Protein AF-A0A964YNF9-F1 (afdb_monomer)

Secondary structure (DSSP, 8-state):
------EEEEEEEETT-EEEPPTTEEEEEEEEEEE-SSS--EEE-GGGS-S-B-TT-EEEPPS--GGGGG-S--TT-EEEEEEEEEE-

Mean predicted aligned error: 5.01 Å

Sequence (88 aa):
MAFAQDTTLVKSCYGGGSLTVPNGVTWVIEKAYINSGDGYNILVSNSNFKKIYRGGEKLQTPYYMAEMELLDKKDGVFYIFYLRQSKE

pLDDT: mean 89.26, std 11.49, range [36.34, 97.12]

Nearest PDB structures (foldseek):
  8jd9-assembly1_B  TM=4.459E-01  e=4.063E-01  Arabidopsis thaliana
  6e5c-assembly1_A  TM=2.075E-01  e=1.289E-01  synthetic construct
  1bl4-assembly1_B  TM=2.692E-01  e=1.983E+00  Homo sapiens
  1kt1-assembly1_A  TM=3.104E-01  e=4.503E+00  Saimiri boliviensis

Foldseek 3Di:
DDDFPWDWDKDKDWAQDKDAAAAQKKKAFPWKWKDDPPPDTDTDDSVVFDGMDHHGDIGGHHNDDPSCVVYPDSPIMMMMTTITMTGD

Structure (mmCIF, N/CA/C/O backbone):
data_AF-A0A964YNF9-F1
#
_entry.id   AF-A0A964YNF9-F1
#
loop_
_atom_site.group_PDB
_atom_site.id
_atom_site.type_symbol
_atom_site.label_atom_id
_atom_site.label_alt_id
_atom_site.label_comp_id
_atom_site.label_asym_id
_atom_site.label_entity_id
_atom_site.label_seq_id
_atom_site.pdbx_PDB_ins_code
_atom_site.Cartn_x
_atom_site.Cartn_y
_atom_site.Cartn_z
_atom_site.occupancy
_atom_site.B_iso_or_equiv
_atom_site.auth_seq_id
_atom_site.auth_comp_id
_atom_site.auth_asym_id
_atom_site.auth_atom_id
_atom_site.pdbx_PDB_model_num
ATOM 1 N N . MET A 1 1 ? -24.356 10.824 19.241 1.00 36.34 1 MET A N 1
ATOM 2 C CA . MET A 1 1 ? -24.246 10.068 17.975 1.00 36.34 1 MET A CA 1
ATOM 3 C C . MET A 1 1 ? -22.933 10.463 17.322 1.00 36.34 1 MET A C 1
ATOM 5 O O . MET A 1 1 ? -22.818 11.590 16.862 1.00 36.34 1 MET A O 1
ATOM 9 N N . ALA A 1 2 ? -21.910 9.611 17.393 1.00 43.69 2 ALA A N 1
ATOM 10 C CA . ALA A 1 2 ? -20.658 9.863 16.688 1.00 43.69 2 ALA A CA 1
ATOM 11 C C . ALA A 1 2 ? -20.847 9.404 15.240 1.00 43.69 2 ALA A C 1
ATOM 13 O O . ALA A 1 2 ? -21.022 8.215 14.990 1.00 43.69 2 ALA A O 1
ATOM 14 N N . PHE A 1 3 ? -20.871 10.348 14.302 1.00 47.25 3 PHE A N 1
ATOM 15 C CA . PHE A 1 3 ? -20.751 10.037 12.884 1.00 47.25 3 PHE A CA 1
ATOM 1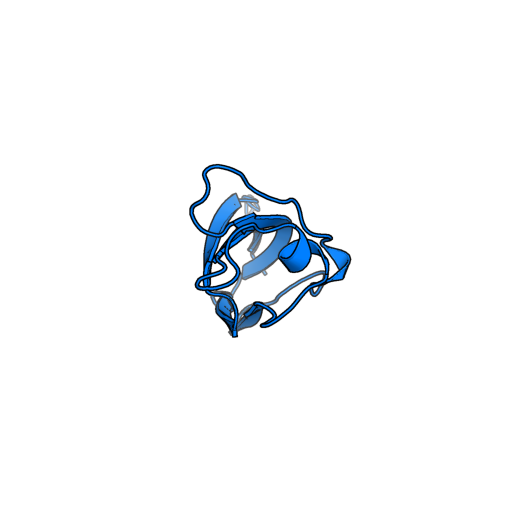6 C C . PHE A 1 3 ? -19.377 9.387 12.682 1.00 47.25 3 PHE A C 1
ATOM 18 O O . PHE A 1 3 ? -18.347 10.055 12.793 1.00 47.25 3 PHE A O 1
ATOM 25 N N . ALA A 1 4 ? -19.349 8.072 12.474 1.00 55.09 4 ALA A N 1
ATOM 26 C CA . ALA A 1 4 ? -18.154 7.371 12.034 1.00 55.09 4 ALA A CA 1
ATOM 27 C C . ALA A 1 4 ? -17.879 7.821 10.595 1.00 55.09 4 ALA A C 1
ATOM 29 O O . ALA A 1 4 ? -18.457 7.305 9.645 1.00 55.09 4 ALA A O 1
ATOM 30 N N . GLN A 1 5 ? -17.089 8.884 10.442 1.00 60.81 5 GLN A N 1
ATOM 31 C CA . GLN A 1 5 ? -16.661 9.348 9.132 1.00 60.81 5 GLN A CA 1
ATOM 32 C C . GLN A 1 5 ? -15.555 8.413 8.644 1.00 60.81 5 GLN A C 1
ATOM 34 O O . GLN A 1 5 ? -14.380 8.612 8.960 1.00 60.81 5 GLN A O 1
ATOM 39 N N . ASP A 1 6 ? -15.939 7.390 7.885 1.00 69.00 6 ASP A N 1
ATOM 40 C CA . ASP A 1 6 ? -14.985 6.622 7.097 1.00 69.00 6 ASP A CA 1
ATOM 41 C C . ASP A 1 6 ? -14.311 7.576 6.108 1.00 69.00 6 ASP A C 1
ATOM 43 O O . ASP A 1 6 ? -14.971 8.259 5.322 1.00 69.00 6 ASP A O 1
ATOM 47 N N . THR A 1 7 ? -12.988 7.681 6.194 1.00 83.62 7 THR A N 1
ATOM 48 C CA . THR A 1 7 ? -12.208 8.568 5.326 1.00 83.62 7 THR A CA 1
ATOM 49 C C . THR A 1 7 ? -11.319 7.728 4.432 1.00 83.62 7 THR A C 1
ATOM 51 O O . THR A 1 7 ? -10.519 6.933 4.927 1.00 83.62 7 THR A O 1
ATOM 54 N N . THR A 1 8 ? -11.426 7.922 3.119 1.00 88.69 8 THR A N 1
ATOM 55 C CA . THR A 1 8 ? -10.451 7.370 2.177 1.00 88.69 8 THR A CA 1
ATOM 56 C C . THR A 1 8 ? -9.208 8.254 2.169 1.00 88.69 8 THR A C 1
ATOM 58 O O . THR A 1 8 ? -9.281 9.464 1.961 1.00 88.69 8 THR A O 1
ATOM 61 N N . LEU A 1 9 ? -8.056 7.638 2.402 1.00 93.19 9 LEU A N 1
ATOM 62 C CA . LEU A 1 9 ? -6.746 8.270 2.435 1.00 93.19 9 LEU A CA 1
ATOM 63 C C . LEU A 1 9 ? -5.875 7.667 1.341 1.00 93.19 9 LEU A C 1
ATOM 65 O O . LEU A 1 9 ? -5.942 6.467 1.080 1.00 93.19 9 LEU A O 1
ATOM 69 N N . VAL A 1 10 ? -4.993 8.482 0.772 1.00 95.19 10 VAL A N 1
ATOM 70 C CA . VAL A 1 10 ? -3.910 7.991 -0.082 1.00 95.19 10 VAL A CA 1
ATOM 71 C C . VAL A 1 10 ? -2.592 8.167 0.661 1.00 95.19 10 VAL A C 1
ATOM 73 O O . VAL A 1 10 ? -2.286 9.253 1.157 1.00 95.19 10 VAL A O 1
ATOM 76 N N . LYS A 1 11 ? -1.818 7.088 0.775 1.00 95.50 11 LYS A N 1
ATOM 77 C CA . LYS A 1 11 ? -0.479 7.088 1.377 1.00 95.50 11 LYS A CA 1
ATOM 78 C C . LYS A 1 11 ? 0.505 6.419 0.430 1.00 95.50 11 LYS A C 1
ATOM 80 O O . LYS A 1 11 ? 0.150 5.445 -0.224 1.00 95.50 11 LYS A O 1
ATOM 85 N N . SER A 1 12 ? 1.739 6.905 0.391 1.00 93.88 12 SER A N 1
ATOM 86 C CA . SER A 1 12 ? 2.819 6.276 -0.366 1.00 93.88 12 SER A CA 1
ATOM 87 C C . SER A 1 12 ? 4.001 5.923 0.528 1.00 93.88 12 SER A C 1
ATOM 89 O O . SER A 1 12 ? 4.209 6.532 1.579 1.00 93.88 12 SER A O 1
ATOM 91 N N . CYS A 1 13 ? 4.749 4.894 0.136 1.00 94.38 13 CYS A N 1
ATOM 92 C CA . CYS A 1 13 ? 5.943 4.446 0.843 1.00 94.38 13 CYS A CA 1
ATOM 93 C C . CYS A 1 13 ? 6.887 3.729 -0.129 1.00 94.38 13 CYS A C 1
ATOM 95 O O . CYS A 1 13 ? 6.428 3.055 -1.048 1.00 94.38 13 CYS A O 1
ATOM 97 N N . TYR A 1 14 ? 8.195 3.857 0.072 1.00 92.44 14 TYR A N 1
ATOM 98 C CA . TYR A 1 14 ? 9.186 3.096 -0.692 1.00 92.44 14 TYR A CA 1
ATOM 99 C C . TYR A 1 14 ? 9.098 1.600 -0.366 1.00 92.44 14 TYR A C 1
ATOM 101 O O . TYR A 1 14 ? 8.669 1.231 0.729 1.00 92.44 14 TYR A O 1
ATOM 109 N N . GLY A 1 15 ? 9.521 0.735 -1.288 1.00 90.94 15 GLY A N 1
ATOM 110 C CA . GLY A 1 15 ? 9.711 -0.690 -1.009 1.00 90.94 15 GLY A CA 1
ATOM 111 C C . GLY A 1 15 ? 10.709 -0.920 0.128 1.00 90.94 15 GLY A C 1
ATOM 112 O O . GLY A 1 15 ? 11.738 -0.251 0.199 1.00 90.94 15 GLY A O 1
ATOM 113 N N . GLY A 1 16 ? 10.368 -1.820 1.054 1.00 90.25 16 GLY A N 1
ATOM 114 C CA . GLY A 1 16 ? 11.133 -2.054 2.286 1.00 90.25 16 GLY A CA 1
ATOM 115 C C . GLY A 1 16 ? 10.938 -1.000 3.385 1.00 90.25 16 GLY A C 1
ATOM 116 O O . GLY A 1 16 ? 11.539 -1.099 4.454 1.00 90.25 16 GLY A O 1
ATOM 117 N N . GLY A 1 17 ? 10.117 0.020 3.138 1.00 93.50 17 GLY A N 1
ATOM 118 C CA . GLY A 1 17 ? 9.725 1.026 4.114 1.00 93.50 17 GLY A CA 1
ATOM 119 C C . GLY A 1 17 ? 8.548 0.597 4.994 1.00 93.50 17 GLY A C 1
ATOM 120 O O . GLY A 1 17 ? 8.056 -0.532 4.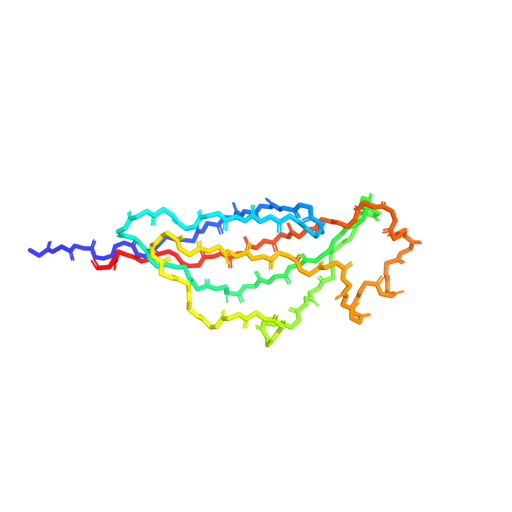965 1.00 93.50 17 GLY A O 1
ATOM 121 N N . SER A 1 18 ? 8.060 1.539 5.802 1.00 95.38 18 SER A N 1
ATOM 122 C CA . SER A 1 18 ? 6.852 1.313 6.591 1.00 95.38 18 SER A CA 1
ATOM 123 C C . SER A 1 18 ? 6.054 2.579 6.848 1.00 95.38 18 SER A C 1
ATOM 125 O O . SER A 1 18 ? 6.597 3.684 6.887 1.00 95.38 18 SER A O 1
ATOM 127 N N . LEU A 1 19 ? 4.755 2.391 7.059 1.00 96.38 19 LEU A N 1
ATOM 128 C CA . LEU A 1 19 ? 3.827 3.413 7.518 1.00 96.38 19 LEU A CA 1
ATOM 129 C C . LEU A 1 19 ? 3.259 2.989 8.871 1.00 96.38 19 LEU A C 1
ATOM 131 O O . LEU A 1 19 ? 2.834 1.846 9.035 1.00 96.38 19 LEU A O 1
ATOM 135 N N . THR A 1 20 ? 3.227 3.907 9.830 1.00 97.12 20 THR A N 1
ATOM 136 C CA . THR A 1 20 ? 2.627 3.658 11.147 1.00 97.12 20 THR A CA 1
ATOM 137 C C . THR A 1 20 ? 1.178 4.126 11.143 1.00 97.12 20 THR A C 1
ATOM 139 O O . THR A 1 20 ? 0.905 5.276 10.786 1.00 97.12 20 THR A O 1
ATOM 142 N N . VAL A 1 21 ? 0.259 3.255 11.561 1.00 96.25 21 VAL A N 1
ATOM 143 C CA . VAL A 1 21 ? -1.147 3.622 11.761 1.00 96.25 21 VAL A CA 1
ATOM 144 C C . VAL A 1 21 ? -1.245 4.555 12.974 1.00 96.25 21 VAL A C 1
ATOM 146 O O . VAL A 1 21 ? -0.737 4.203 14.043 1.00 96.25 21 VAL A O 1
ATOM 149 N N . PRO A 1 22 ? -1.872 5.740 12.857 1.00 94.94 22 PRO A N 1
ATOM 150 C CA . PRO A 1 22 ? -2.090 6.625 13.996 1.00 94.94 22 PRO A CA 1
ATOM 151 C C . PRO A 1 22 ? -2.886 5.933 15.107 1.00 94.94 22 PRO A C 1
ATOM 153 O O . PRO A 1 22 ? -3.734 5.087 14.843 1.00 94.94 22 PRO A O 1
ATOM 156 N N . ASN A 1 23 ? -2.640 6.307 16.360 1.00 95.12 23 ASN A N 1
ATOM 157 C CA . ASN A 1 23 ? -3.403 5.760 17.482 1.00 95.12 23 ASN A CA 1
ATOM 158 C C . ASN A 1 23 ? -4.884 6.177 17.404 1.00 95.12 23 ASN A C 1
ATOM 160 O O . ASN A 1 23 ? -5.182 7.330 17.084 1.00 95.12 23 ASN A O 1
ATOM 164 N N . GLY A 1 24 ? -5.796 5.260 17.745 1.00 93.88 24 GLY A N 1
ATOM 165 C CA . GLY A 1 24 ? -7.243 5.511 17.778 1.00 93.88 24 GLY A CA 1
ATOM 166 C C . GLY A 1 24 ? -7.945 5.409 16.420 1.00 93.88 24 GLY A C 1
ATOM 167 O O . GLY A 1 24 ? -9.091 5.848 16.290 1.00 93.88 24 GLY A O 1
ATOM 168 N N . VAL A 1 25 ? -7.270 4.867 15.402 1.00 95.00 25 VAL A N 1
ATOM 169 C CA . VAL A 1 25 ? -7.864 4.568 14.097 1.00 95.00 25 VAL A CA 1
ATOM 170 C C . VAL A 1 25 ? -7.392 3.212 13.581 1.00 95.00 25 VAL A C 1
ATOM 172 O O . VAL A 1 25 ? -6.289 2.758 13.873 1.00 95.00 25 VAL A O 1
ATOM 175 N N . THR A 1 26 ? -8.219 2.593 12.747 1.00 95.88 26 THR A N 1
ATOM 176 C CA . THR A 1 26 ? -7.858 1.417 11.956 1.00 95.88 26 THR A CA 1
ATOM 177 C C . THR A 1 26 ? -7.714 1.780 10.489 1.00 95.88 26 THR A C 1
ATOM 179 O O . THR A 1 26 ? -8.402 2.672 9.992 1.00 95.88 26 THR A O 1
ATOM 182 N N . TRP A 1 27 ? -6.831 1.068 9.790 1.00 96.44 27 TRP A N 1
ATOM 183 C CA . TRP A 1 27 ? -6.679 1.135 8.341 1.00 96.44 27 TRP A CA 1
ATOM 184 C C . TRP A 1 27 ? -7.035 -0.203 7.694 1.00 96.44 27 TRP A C 1
ATOM 186 O O . TRP A 1 27 ? -6.575 -1.267 8.117 1.00 96.44 27 TRP A O 1
ATOM 196 N N . VAL A 1 28 ? -7.803 -0.128 6.610 1.00 95.94 28 VAL A N 1
ATOM 197 C CA . VAL A 1 28 ? -8.063 -1.231 5.680 1.00 95.94 28 VAL A CA 1
ATOM 198 C C . VAL A 1 28 ? -7.566 -0.813 4.303 1.00 95.94 28 VAL A C 1
ATOM 200 O O . VAL A 1 28 ? -7.933 0.252 3.810 1.00 95.94 28 VAL A O 1
ATOM 203 N N . ILE A 1 29 ? -6.732 -1.640 3.674 1.00 96.25 29 ILE A N 1
ATOM 204 C CA . ILE A 1 29 ? -6.264 -1.384 2.308 1.00 96.25 29 ILE A CA 1
ATOM 205 C C . ILE A 1 29 ? -7.399 -1.726 1.342 1.00 96.25 29 ILE A C 1
ATOM 207 O O . ILE A 1 29 ? -7.794 -2.884 1.219 1.00 96.25 29 ILE A O 1
ATOM 211 N N . GLU A 1 30 ? -7.923 -0.717 0.651 1.00 95.56 30 GLU A N 1
ATOM 212 C CA . GLU A 1 30 ? -8.918 -0.903 -0.406 1.00 95.56 30 GLU A CA 1
ATOM 213 C C . GLU A 1 30 ? -8.241 -1.271 -1.721 1.00 95.56 30 GLU A C 1
ATOM 215 O O . GLU A 1 30 ? -8.677 -2.191 -2.411 1.00 95.56 30 GLU A O 1
ATOM 220 N N . LYS A 1 31 ? -7.148 -0.576 -2.053 1.00 95.88 31 LYS A N 1
ATOM 221 C CA . LYS A 1 31 ? -6.319 -0.846 -3.231 1.00 95.88 31 LYS A CA 1
ATOM 222 C C . LYS A 1 31 ? -4.863 -0.543 -2.918 1.00 95.88 31 LYS A C 1
ATOM 224 O O . LYS A 1 31 ? -4.569 0.432 -2.224 1.00 95.88 31 LYS A O 1
ATOM 229 N N . ALA A 1 32 ? -3.965 -1.333 -3.480 1.00 95.88 32 ALA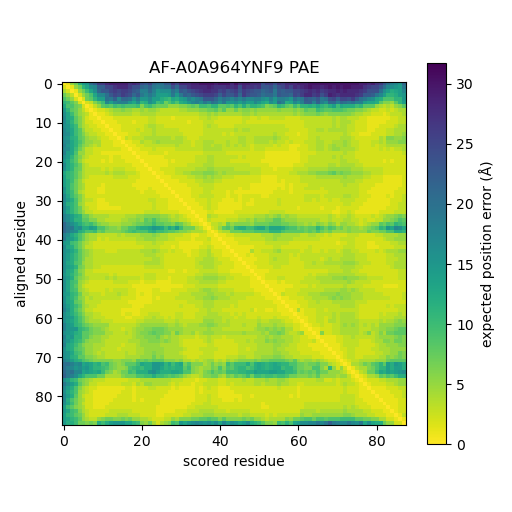 A N 1
ATOM 230 C CA . ALA A 1 32 ? -2.535 -1.090 -3.431 1.00 95.88 32 ALA A CA 1
ATOM 231 C C . ALA A 1 32 ? -1.963 -1.131 -4.846 1.00 95.88 32 ALA A C 1
ATOM 233 O O . ALA A 1 32 ? -2.337 -1.980 -5.654 1.00 95.88 32 ALA A O 1
ATOM 234 N N . TYR A 1 33 ? -1.049 -0.215 -5.133 1.00 96.00 33 TYR A N 1
ATOM 235 C CA . TYR A 1 33 ? -0.344 -0.147 -6.404 1.00 96.00 33 TYR A CA 1
ATOM 236 C C . TYR A 1 33 ? 1.158 -0.083 -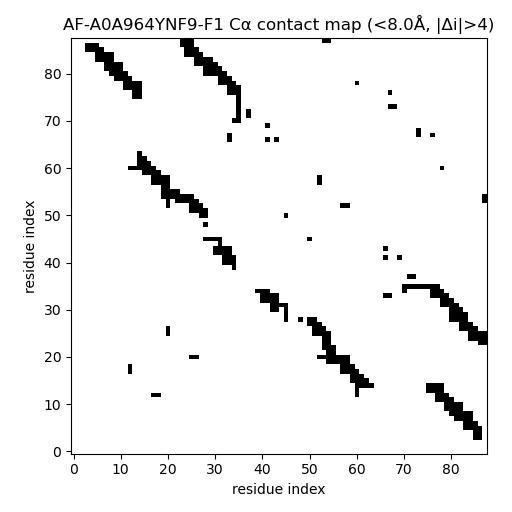6.182 1.00 96.00 33 TYR A C 1
ATOM 238 O O . TYR A 1 33 ? 1.599 0.418 -5.147 1.00 96.00 33 TYR A O 1
ATOM 246 N N . ILE A 1 34 ? 1.917 -0.524 -7.181 1.00 94.69 34 ILE A N 1
ATOM 247 C CA . ILE A 1 34 ? 3.359 -0.295 -7.279 1.00 94.69 34 ILE A CA 1
ATOM 248 C C . ILE A 1 34 ? 3.716 0.462 -8.564 1.00 94.69 34 ILE A C 1
ATOM 250 O O . ILE A 1 34 ? 3.033 0.328 -9.583 1.00 94.69 34 ILE A O 1
ATOM 254 N N . ASN A 1 35 ? 4.776 1.267 -8.501 1.00 92.19 35 ASN A N 1
ATOM 255 C CA . ASN A 1 35 ? 5.307 2.070 -9.606 1.00 92.19 35 ASN A CA 1
ATOM 256 C C . ASN A 1 35 ? 6.824 2.291 -9.431 1.00 92.19 35 ASN A C 1
ATOM 258 O O . ASN A 1 35 ? 7.320 2.283 -8.306 1.00 92.19 35 ASN A O 1
ATOM 262 N N . SER A 1 36 ? 7.538 2.509 -10.536 1.00 90.88 36 SER A N 1
ATOM 263 C CA . SER A 1 36 ? 8.995 2.744 -10.609 1.00 90.88 36 SER A CA 1
ATOM 264 C C . SER A 1 36 ? 9.380 4.049 -11.332 1.00 90.88 36 SER A C 1
ATOM 266 O O . SER A 1 36 ? 10.507 4.223 -11.786 1.00 90.88 36 SER A O 1
ATOM 268 N N . GLY A 1 37 ? 8.438 4.984 -11.469 1.00 84.38 37 GLY A N 1
ATOM 269 C CA . GLY A 1 37 ? 8.612 6.251 -12.186 1.00 84.38 37 GLY A CA 1
ATOM 270 C C . GLY A 1 37 ? 8.316 6.186 -13.688 1.00 84.38 37 GLY A C 1
ATOM 271 O O . GLY A 1 37 ? 8.372 7.213 -14.357 1.00 84.38 37 GLY A O 1
ATOM 272 N N . ASP A 1 38 ? 7.934 5.022 -14.221 1.00 80.06 38 ASP A N 1
ATOM 273 C CA . ASP A 1 38 ? 7.758 4.791 -15.666 1.00 80.06 38 ASP A CA 1
ATOM 274 C C . ASP A 1 38 ? 6.346 5.149 -16.193 1.00 80.06 38 ASP A C 1
ATOM 276 O O . ASP A 1 38 ? 5.939 4.751 -17.281 1.00 80.06 38 ASP A O 1
ATOM 280 N N . GLY A 1 39 ? 5.581 5.942 -15.433 1.00 84.56 39 GLY A N 1
ATOM 281 C CA . GLY A 1 39 ? 4.309 6.526 -15.885 1.00 84.56 39 GLY A CA 1
ATOM 282 C C . GLY A 1 39 ? 3.069 5.625 -15.797 1.00 84.56 39 GLY A C 1
ATOM 283 O O . GLY A 1 39 ? 1.986 6.063 -16.181 1.00 84.56 39 GLY A O 1
ATOM 284 N N . TYR A 1 40 ? 3.182 4.408 -15.257 1.00 90.50 40 TYR A N 1
ATOM 285 C CA . TYR A 1 40 ? 2.052 3.496 -15.034 1.00 90.50 40 TYR A CA 1
ATOM 286 C C . TYR A 1 40 ? 2.041 2.908 -13.621 1.00 90.50 40 TYR A C 1
ATOM 288 O O . TYR A 1 40 ? 3.067 2.835 -12.955 1.00 90.50 40 TYR A O 1
ATOM 296 N N . ASN A 1 41 ? 0.874 2.463 -13.160 1.00 93.19 41 ASN A N 1
ATOM 297 C CA . ASN A 1 41 ? 0.713 1.816 -11.859 1.00 93.19 41 ASN A CA 1
ATOM 298 C C . ASN A 1 41 ? 0.281 0.367 -12.058 1.00 93.19 41 ASN A C 1
ATOM 300 O O . ASN A 1 41 ? -0.676 0.105 -12.788 1.00 93.19 41 ASN A O 1
ATOM 304 N N . ILE A 1 42 ? 0.928 -0.557 -11.357 1.00 94.50 42 ILE A N 1
ATOM 305 C CA . ILE A 1 42 ? 0.527 -1.962 -11.333 1.00 94.50 42 ILE A CA 1
ATOM 306 C C . ILE A 1 42 ? -0.321 -2.191 -10.091 1.00 94.50 42 ILE A C 1
ATOM 308 O O . ILE A 1 42 ? 0.124 -1.911 -8.980 1.00 94.50 42 ILE A O 1
ATOM 312 N N . LEU A 1 43 ? -1.549 -2.675 -10.274 1.00 95.25 43 LEU A N 1
ATOM 313 C CA . LEU A 1 43 ? -2.399 -3.099 -9.163 1.00 95.25 43 LEU A CA 1
ATOM 314 C C . LEU A 1 43 ? -1.809 -4.371 -8.550 1.00 95.25 43 LEU A C 1
ATOM 316 O O . LEU A 1 43 ? -1.605 -5.350 -9.263 1.00 95.25 43 LEU A O 1
ATOM 320 N N . VAL A 1 44 ? -1.580 -4.362 -7.239 1.00 94.00 44 VAL A N 1
ATOM 321 C CA . VAL A 1 44 ? -1.090 -5.538 -6.511 1.00 94.00 44 VAL A CA 1
ATOM 322 C C . VAL A 1 44 ? -2.205 -6.168 -5.696 1.00 94.00 44 VAL A C 1
ATOM 324 O O . VAL A 1 44 ? -3.136 -5.487 -5.252 1.00 94.00 44 VAL A O 1
ATOM 327 N N . SER A 1 45 ? -2.120 -7.479 -5.485 1.00 92.19 45 SER A N 1
ATOM 328 C CA . SER A 1 45 ? -3.146 -8.170 -4.709 1.00 92.19 45 SER A CA 1
ATOM 329 C C . SER A 1 45 ? -3.150 -7.718 -3.246 1.00 92.19 45 SER A C 1
ATOM 331 O O . SER A 1 45 ? -2.138 -7.794 -2.547 1.00 92.19 45 SER A O 1
ATOM 333 N N . ASN A 1 46 ? -4.326 -7.346 -2.726 1.00 92.62 46 ASN A N 1
ATOM 334 C CA . ASN A 1 46 ? -4.485 -7.027 -1.304 1.00 92.62 46 ASN A CA 1
ATOM 335 C C . ASN A 1 46 ? -4.198 -8.239 -0.393 1.00 92.62 46 ASN A C 1
ATOM 337 O O . ASN A 1 46 ? -3.956 -8.059 0.797 1.00 92.62 46 ASN A O 1
ATOM 341 N N . SER A 1 47 ? -4.192 -9.467 -0.934 1.00 91.88 47 SER A N 1
ATOM 342 C CA . SER A 1 47 ? -3.797 -10.674 -0.191 1.00 91.88 47 SER A CA 1
ATOM 343 C C . SER A 1 47 ? -2.335 -10.661 0.256 1.00 91.88 47 SER A C 1
ATOM 345 O O . SER A 1 47 ? -1.982 -11.411 1.160 1.00 91.88 47 SER A O 1
ATOM 347 N N . ASN A 1 48 ? -1.501 -9.810 -0.350 1.00 90.94 48 ASN A N 1
ATOM 348 C CA . ASN A 1 48 ? -0.108 -9.611 0.051 1.00 90.94 48 ASN A CA 1
ATOM 349 C C . ASN A 1 48 ? 0.015 -8.826 1.372 1.00 90.94 48 ASN A C 1
ATOM 351 O O . ASN A 1 48 ? 1.109 -8.707 1.920 1.00 90.94 48 ASN A O 1
ATOM 355 N N . PHE A 1 49 ? -1.095 -8.297 1.897 1.00 93.06 49 PHE A N 1
ATOM 356 C CA . PHE A 1 49 ? -1.129 -7.456 3.086 1.00 93.06 49 PHE A CA 1
ATOM 357 C C . PHE A 1 49 ? -2.092 -7.996 4.145 1.00 93.06 49 PHE A C 1
ATOM 359 O O . PHE A 1 49 ? -2.972 -8.825 3.894 1.00 93.06 49 PHE A O 1
ATOM 366 N N . LYS A 1 50 ? -1.950 -7.484 5.370 1.00 95.12 50 LYS A N 1
ATOM 367 C CA . LYS A 1 50 ? -2.888 -7.774 6.455 1.00 95.12 50 LYS A CA 1
ATOM 368 C C . LYS A 1 50 ? -4.238 -7.123 6.141 1.00 95.12 50 LYS A C 1
ATOM 370 O O . LYS A 1 50 ? -4.300 -5.995 5.664 1.00 95.12 50 LYS A O 1
ATOM 375 N N . LYS A 1 51 ? -5.336 -7.812 6.466 1.00 93.94 51 LYS A N 1
ATOM 376 C CA . LYS A 1 51 ? -6.699 -7.316 6.197 1.00 93.94 51 LYS A CA 1
ATOM 377 C C . LYS A 1 51 ? -7.048 -6.031 6.959 1.00 93.94 51 LYS A C 1
ATOM 379 O O . LYS A 1 51 ? -7.759 -5.190 6.424 1.00 93.94 51 LYS A O 1
ATOM 384 N N . ILE A 1 52 ? -6.596 -5.908 8.209 1.00 95.62 52 ILE A N 1
ATOM 385 C CA . ILE A 1 52 ? -6.899 -4.776 9.097 1.00 95.62 52 ILE A CA 1
ATOM 386 C C . ILE A 1 52 ? -5.641 -4.438 9.894 1.00 95.62 52 ILE A C 1
ATOM 388 O O . ILE A 1 52 ? -5.059 -5.328 10.521 1.00 95.62 52 ILE A O 1
ATOM 392 N N . TYR A 1 53 ? -5.265 -3.163 9.896 1.00 96.56 53 TYR A N 1
ATOM 393 C CA . TYR A 1 53 ? -4.204 -2.612 10.732 1.00 96.56 53 TYR A CA 1
ATOM 394 C C . TYR A 1 53 ? -4.818 -1.717 11.815 1.00 96.56 53 TYR A C 1
ATOM 396 O O . TYR A 1 53 ? -5.651 -0.867 11.508 1.00 96.56 53 TYR A O 1
ATOM 404 N N . ARG A 1 54 ? -4.431 -1.921 13.073 1.00 96.44 54 ARG A N 1
ATOM 405 C CA . ARG A 1 54 ? -4.892 -1.166 14.251 1.00 96.44 54 ARG A CA 1
ATOM 406 C C . ARG A 1 54 ? -3.926 -0.044 14.619 1.00 96.44 54 ARG A C 1
ATOM 408 O O . ARG A 1 54 ? -2.786 -0.042 14.147 1.00 96.44 54 ARG A O 1
ATOM 415 N N . GLY A 1 55 ? -4.360 0.876 15.479 1.00 96.75 55 GLY A N 1
ATOM 416 C CA . GLY A 1 55 ? -3.528 1.981 15.942 1.00 96.75 55 GLY A CA 1
ATOM 417 C C . GLY A 1 55 ? -2.182 1.506 16.498 1.00 96.75 55 GLY A C 1
ATOM 418 O O . GLY A 1 55 ? -2.112 0.565 17.288 1.00 96.75 55 GLY A O 1
ATOM 419 N N . GLY A 1 56 ? -1.097 2.132 16.040 1.00 95.69 56 GLY A N 1
ATOM 420 C CA . GLY A 1 56 ? 0.277 1.785 16.409 1.00 95.69 56 GLY A CA 1
ATOM 421 C C . GLY A 1 56 ? 0.901 0.635 15.607 1.00 95.69 56 GLY A C 1
ATOM 422 O O . GLY A 1 56 ? 2.120 0.458 15.664 1.00 95.69 56 GLY A O 1
ATOM 423 N N . GLU A 1 57 ? 0.126 -0.123 14.822 1.00 96.94 57 GLU A N 1
ATOM 424 C CA . GLU A 1 57 ? 0.691 -1.144 13.935 1.00 96.94 57 GLU A CA 1
ATOM 425 C C . GLU A 1 57 ? 1.459 -0.516 12.764 1.00 96.94 57 GLU A C 1
ATOM 427 O O . GLU A 1 57 ? 1.209 0.617 12.342 1.00 96.94 57 GLU A O 1
ATOM 432 N N . LYS A 1 58 ? 2.402 -1.285 12.207 1.00 96.19 58 LYS A N 1
ATOM 433 C CA . LYS A 1 58 ? 3.151 -0.890 11.014 1.00 96.19 58 LYS A CA 1
ATOM 434 C C . LYS A 1 58 ? 2.643 -1.638 9.789 1.00 96.19 58 LYS A C 1
ATOM 436 O O . LYS A 1 58 ? 2.699 -2.866 9.734 1.00 96.19 58 LYS A O 1
ATOM 441 N N . LEU A 1 59 ? 2.233 -0.889 8.776 1.00 95.81 59 LEU A N 1
ATOM 442 C CA . LEU A 1 59 ? 2.096 -1.380 7.413 1.00 95.81 59 LEU A CA 1
ATOM 443 C C . LEU A 1 59 ? 3.496 -1.397 6.793 1.00 95.81 59 LEU A C 1
ATOM 445 O O . LEU A 1 59 ? 4.035 -0.353 6.430 1.00 95.81 59 LEU A O 1
ATOM 449 N N . GLN A 1 60 ? 4.107 -2.581 6.755 1.00 94.50 60 GLN A N 1
ATOM 450 C CA . GLN A 1 60 ? 5.413 -2.822 6.137 1.00 94.50 60 GLN A CA 1
ATOM 451 C C . GLN A 1 60 ? 5.231 -3.049 4.638 1.00 94.50 60 GLN A C 1
ATOM 453 O O . GLN A 1 60 ? 4.388 -3.857 4.243 1.00 94.50 60 GLN A O 1
ATOM 458 N N . THR A 1 61 ? 6.008 -2.356 3.809 1.00 93.00 61 THR A N 1
ATOM 459 C CA . THR A 1 61 ? 6.026 -2.618 2.369 1.00 93.00 61 THR A CA 1
ATOM 460 C C . THR A 1 61 ? 7.022 -3.739 2.068 1.00 93.00 61 THR A C 1
ATOM 462 O O . THR A 1 61 ? 8.181 -3.663 2.485 1.00 93.00 61 THR A O 1
ATOM 465 N N . PRO A 1 62 ? 6.615 -4.801 1.351 1.00 89.00 62 PRO A N 1
ATOM 466 C CA . PRO A 1 62 ? 7.544 -5.859 0.973 1.00 89.00 62 PRO A CA 1
ATOM 467 C C . PRO A 1 62 ? 8.716 -5.329 0.134 1.00 89.00 62 PRO A C 1
ATOM 469 O O . PRO A 1 62 ? 8.541 -4.445 -0.709 1.00 89.00 62 PRO A O 1
ATOM 472 N N . TYR A 1 63 ? 9.903 -5.906 0.334 1.00 84.38 63 TYR A N 1
ATOM 473 C CA . TYR A 1 63 ? 11.067 -5.657 -0.526 1.00 84.38 63 TYR A CA 1
ATOM 474 C C . TYR A 1 63 ? 10.899 -6.257 -1.926 1.00 84.38 63 TYR A C 1
ATOM 476 O O . TYR A 1 63 ? 11.460 -5.736 -2.881 1.00 84.38 63 TYR A O 1
ATOM 484 N N . TYR A 1 64 ? 10.127 -7.339 -2.037 1.00 86.00 64 TYR A N 1
ATOM 485 C CA . TYR A 1 64 ? 9.869 -8.043 -3.285 1.00 86.00 64 TYR A CA 1
ATOM 486 C C . TYR A 1 64 ? 8.431 -8.564 -3.321 1.00 86.00 64 TYR A C 1
ATOM 488 O O . TYR A 1 64 ? 7.922 -9.051 -2.309 1.00 86.00 64 TYR A O 1
ATOM 496 N N . MET A 1 65 ? 7.801 -8.490 -4.493 1.00 87.25 65 MET A N 1
ATOM 497 C CA . MET A 1 65 ? 6.539 -9.157 -4.833 1.00 87.25 65 MET A CA 1
ATOM 498 C C . MET A 1 65 ? 6.560 -9.539 -6.314 1.00 87.25 65 MET A C 1
ATOM 500 O O . MET A 1 65 ? 7.243 -8.887 -7.100 1.00 87.25 65 MET A O 1
ATOM 504 N N . ALA A 1 66 ? 5.782 -10.550 -6.706 1.00 88.19 66 ALA A N 1
ATOM 505 C CA . ALA A 1 66 ? 5.749 -11.037 -8.087 1.00 88.19 66 ALA A CA 1
ATOM 506 C C . ALA A 1 66 ? 5.374 -9.936 -9.094 1.00 88.19 66 ALA A C 1
ATOM 508 O O . ALA A 1 66 ? 5.947 -9.862 -10.175 1.00 88.19 66 ALA A O 1
ATOM 509 N N . GLU A 1 67 ? 4.464 -9.034 -8.727 1.00 88.12 67 GLU A N 1
ATOM 510 C CA . GLU A 1 67 ? 4.052 -7.915 -9.572 1.00 88.12 67 GLU A CA 1
ATOM 511 C C . GLU A 1 67 ? 5.194 -6.930 -9.876 1.00 88.12 67 GLU A C 1
ATOM 513 O O . GLU A 1 67 ? 5.123 -6.224 -10.877 1.00 88.12 67 GLU A O 1
ATOM 518 N N . MET A 1 68 ? 6.262 -6.886 -9.067 1.00 90.00 68 MET A N 1
ATOM 519 C CA . MET A 1 68 ? 7.433 -6.041 -9.349 1.00 90.00 68 MET A CA 1
ATOM 520 C C . MET A 1 68 ? 8.219 -6.513 -10.573 1.00 90.00 68 MET A C 1
ATOM 522 O O . MET A 1 68 ? 8.935 -5.721 -11.179 1.00 90.00 68 MET A O 1
ATOM 526 N N . GLU A 1 69 ? 8.078 -7.779 -10.973 1.00 90.19 69 GLU A N 1
ATOM 527 C CA . GLU A 1 69 ? 8.743 -8.299 -12.171 1.00 90.19 69 GLU A CA 1
ATOM 528 C C . GLU A 1 69 ? 8.234 -7.649 -13.454 1.00 90.19 69 GLU A C 1
ATOM 530 O O . GLU A 1 69 ? 8.976 -7.548 -14.430 1.00 90.19 69 GLU A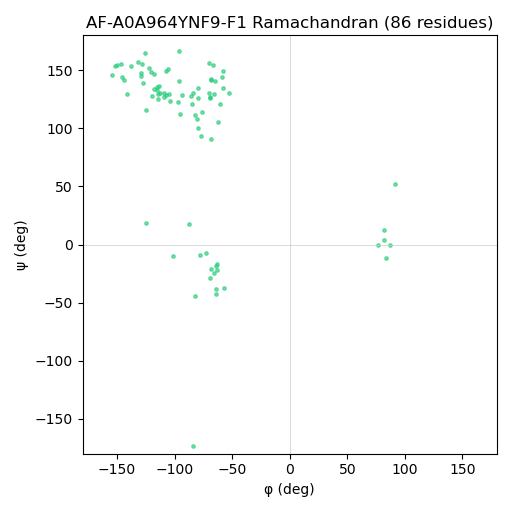 O 1
ATOM 535 N N . LEU A 1 70 ? 7.003 -7.143 -13.410 1.00 89.38 70 LEU A N 1
ATOM 536 C CA . LEU A 1 70 ? 6.361 -6.413 -14.493 1.00 89.38 70 LEU A CA 1
ATOM 537 C C . LEU A 1 70 ? 6.840 -4.956 -14.601 1.00 89.38 70 LEU A C 1
ATOM 539 O O . LEU A 1 70 ? 6.472 -4.285 -15.559 1.00 89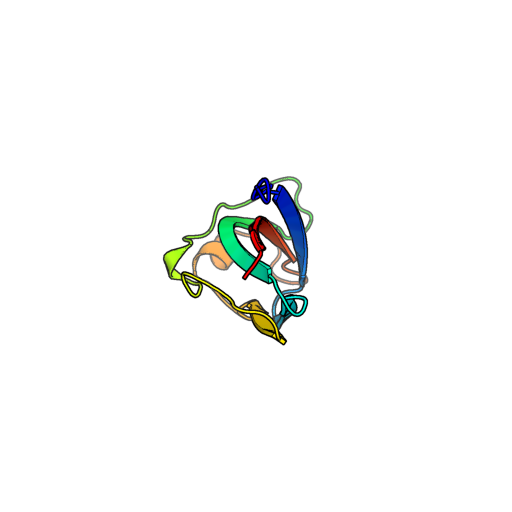.38 70 LEU A O 1
ATOM 543 N N . LEU A 1 71 ? 7.620 -4.459 -13.631 1.00 89.06 71 LEU A N 1
ATOM 544 C CA . LEU A 1 71 ? 8.224 -3.131 -13.701 1.00 89.06 71 LEU A CA 1
ATOM 545 C C . LEU A 1 71 ? 9.469 -3.155 -14.594 1.00 89.06 71 LEU A C 1
ATOM 547 O O . LEU A 1 71 ? 10.346 -4.018 -14.442 1.00 89.06 71 LEU A O 1
ATOM 551 N N . ASP A 1 72 ? 9.568 -2.151 -15.467 1.00 84.12 72 ASP A N 1
ATOM 552 C CA . ASP A 1 72 ? 10.727 -1.930 -16.339 1.00 84.12 72 ASP A CA 1
ATOM 553 C C . ASP A 1 72 ? 11.986 -1.623 -15.520 1.00 84.12 72 ASP A C 1
ATOM 555 O O . ASP A 1 72 ? 13.062 -2.166 -15.779 1.00 84.12 72 ASP A O 1
ATOM 559 N N . LYS A 1 73 ? 11.843 -0.785 -14.486 1.00 81.00 73 LYS A N 1
ATOM 560 C CA . LYS A 1 73 ? 12.896 -0.487 -13.513 1.00 81.00 73 LYS A C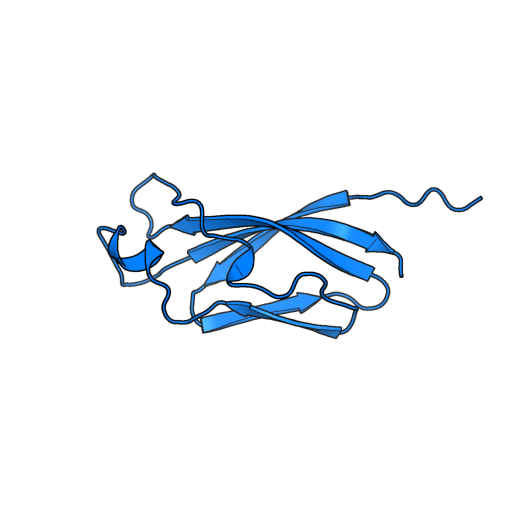A 1
ATOM 561 C C . LYS A 1 73 ? 12.527 -1.043 -12.150 1.00 81.00 73 LYS A C 1
ATOM 563 O O . LYS A 1 73 ? 11.449 -0.794 -11.624 1.00 81.00 73 LYS A O 1
ATOM 568 N N . LYS A 1 74 ? 13.464 -1.771 -11.552 1.00 79.38 74 LYS A N 1
ATOM 569 C CA . LYS A 1 74 ? 13.305 -2.356 -10.212 1.00 79.38 74 LYS A CA 1
ATOM 570 C C . LYS A 1 74 ? 14.031 -1.546 -9.130 1.00 79.38 74 LYS A C 1
ATOM 572 O O . LYS A 1 74 ? 13.791 -1.751 -7.943 1.00 79.38 74 LYS A O 1
ATOM 577 N N . ASP A 1 75 ? 14.858 -0.581 -9.532 1.00 76.25 75 ASP A N 1
ATOM 578 C CA . ASP A 1 75 ? 15.491 0.383 -8.635 1.00 76.25 75 ASP A CA 1
ATOM 579 C C . ASP A 1 75 ? 14.511 1.510 -8.288 1.00 76.25 75 ASP A C 1
ATOM 581 O O . ASP A 1 75 ? 14.198 2.361 -9.119 1.00 76.25 75 ASP A O 1
ATOM 585 N N . GLY A 1 76 ? 14.019 1.510 -7.047 1.00 81.19 76 GLY A N 1
ATOM 586 C CA . GLY A 1 76 ? 13.116 2.547 -6.540 1.00 81.19 76 GLY A CA 1
ATOM 587 C C . GLY A 1 76 ? 11.634 2.226 -6.722 1.00 81.19 76 GLY A C 1
ATOM 588 O O . GLY A 1 76 ? 10.886 3.043 -7.245 1.00 81.19 76 GLY A O 1
ATOM 589 N N . VAL A 1 77 ? 11.189 1.048 -6.274 1.00 91.06 77 VAL A N 1
ATOM 590 C CA . VAL A 1 77 ? 9.758 0.712 -6.242 1.00 91.06 77 VAL A CA 1
ATOM 591 C C . VAL A 1 77 ? 9.040 1.531 -5.166 1.00 91.06 77 VAL A C 1
ATOM 593 O O . VAL A 1 77 ? 9.439 1.552 -3.999 1.00 91.06 77 VAL A O 1
ATOM 596 N N . PHE A 1 78 ? 7.934 2.159 -5.549 1.00 92.75 78 PHE A N 1
ATOM 597 C CA . PHE A 1 78 ? 7.041 2.905 -4.672 1.00 92.75 78 PHE A CA 1
ATOM 598 C C . PHE A 1 78 ? 5.698 2.210 -4.573 1.00 92.75 78 PHE A C 1
ATOM 600 O O . PHE A 1 78 ? 5.118 1.818 -5.581 1.00 92.75 78 PHE A O 1
ATOM 607 N N . TYR A 1 79 ? 5.171 2.136 -3.361 1.00 94.81 79 TYR A N 1
ATOM 608 C CA . TYR A 1 79 ? 3.820 1.689 -3.088 1.00 94.81 79 TYR A CA 1
ATOM 609 C C . TYR A 1 79 ? 2.888 2.883 -2.955 1.00 94.81 79 TYR A C 1
ATOM 611 O O . TYR A 1 79 ? 3.236 3.880 -2.318 1.00 94.81 79 TYR A O 1
ATOM 619 N N . ILE A 1 80 ? 1.679 2.750 -3.491 1.00 95.81 80 ILE A N 1
ATOM 620 C CA . ILE A 1 80 ? 0.586 3.707 -3.331 1.00 95.81 80 ILE A CA 1
ATOM 621 C C . ILE A 1 80 ? -0.614 2.948 -2.769 1.00 95.81 80 ILE A C 1
ATOM 623 O O . ILE A 1 80 ? -1.169 2.066 -3.424 1.00 95.81 80 ILE A O 1
ATOM 627 N N . PHE A 1 81 ? -1.022 3.297 -1.556 1.00 96.69 81 PHE A N 1
ATOM 628 C CA . PHE A 1 81 ? -2.127 2.675 -0.841 1.00 96.69 81 PHE A CA 1
ATOM 629 C C . PHE A 1 81 ? -3.333 3.599 -0.796 1.00 96.69 81 PHE A C 1
ATOM 631 O O . PHE A 1 81 ? -3.234 4.741 -0.347 1.00 96.69 81 PHE A O 1
ATOM 638 N N . TYR A 1 82 ? -4.479 3.059 -1.189 1.00 96.25 82 TYR A N 1
ATOM 639 C CA . TYR A 1 82 ? -5.792 3.619 -0.913 1.00 96.25 82 TYR A CA 1
ATOM 640 C C . TYR A 1 82 ? -6.318 2.933 0.340 1.00 96.25 82 TYR A C 1
ATOM 642 O O . TYR A 1 82 ? -6.552 1.723 0.347 1.00 96.25 82 TYR A O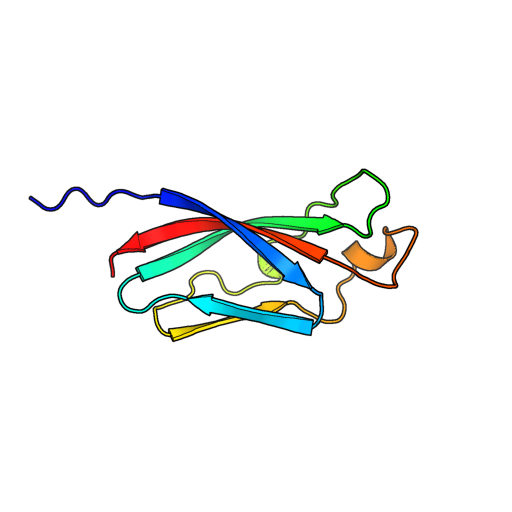 1
ATOM 650 N N . LEU A 1 83 ? -6.438 3.704 1.412 1.00 95.94 83 LEU A N 1
ATOM 651 C CA . LEU A 1 83 ? -6.749 3.219 2.745 1.00 95.94 83 LEU A CA 1
ATOM 652 C C . LEU A 1 83 ? -8.113 3.744 3.163 1.00 95.94 83 LEU A C 1
ATOM 654 O O . LEU A 1 83 ? -8.342 4.952 3.135 1.00 95.94 83 LEU A O 1
ATOM 658 N N . ARG A 1 84 ? -8.986 2.859 3.629 1.00 95.56 84 ARG A N 1
ATOM 659 C CA . ARG A 1 84 ? -10.151 3.255 4.411 1.00 95.56 84 ARG A CA 1
ATOM 660 C C . ARG A 1 84 ? -9.727 3.384 5.863 1.00 95.56 84 ARG A C 1
ATOM 662 O O . ARG A 1 84 ? -9.238 2.416 6.447 1.00 95.56 84 ARG A O 1
ATOM 669 N N . GLN A 1 85 ? -9.899 4.575 6.419 1.00 94.31 85 GLN A N 1
ATOM 670 C CA . GLN A 1 85 ? -9.661 4.847 7.826 1.00 94.31 85 GLN A CA 1
ATOM 671 C C . GLN A 1 85 ? -10.979 4.974 8.580 1.00 94.31 85 GLN A C 1
ATOM 673 O O . GLN A 1 85 ? -11.823 5.789 8.207 1.00 94.31 85 GLN A O 1
ATOM 678 N N . SER A 1 86 ? -11.080 4.246 9.689 1.00 92.62 86 SER A N 1
ATOM 679 C CA . SER A 1 86 ? -12.214 4.287 10.615 1.00 92.62 86 SER A CA 1
ATOM 680 C C . SER A 1 86 ? -11.697 4.497 12.039 1.00 92.62 86 SER A C 1
ATOM 682 O O . SER A 1 8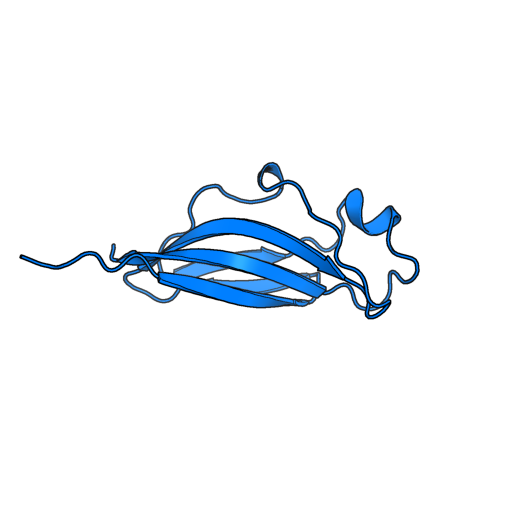6 ? -10.595 4.053 12.366 1.00 92.62 86 SER A O 1
ATOM 684 N N . LYS A 1 87 ? -12.457 5.189 12.893 1.00 89.81 87 LYS A N 1
ATOM 685 C CA . LYS A 1 87 ? -12.108 5.309 14.319 1.00 89.81 87 LYS A CA 1
ATOM 686 C C . LYS A 1 87 ? -12.250 3.952 15.010 1.00 89.81 87 LYS A C 1
ATOM 688 O O . LYS A 1 87 ? -13.156 3.196 14.664 1.00 89.81 87 LYS A O 1
ATOM 693 N N . GLU A 1 88 ? -11.339 3.670 15.938 1.00 78.56 88 GLU A N 1
ATOM 694 C CA . GLU A 1 88 ? -11.441 2.521 16.854 1.00 78.56 88 GLU A CA 1
ATOM 695 C C . GLU A 1 88 ? -12.479 2.753 17.958 1.00 78.56 88 GLU A C 1
ATOM 697 O O . GLU A 1 88 ? -12.673 3.926 18.360 1.00 78.56 88 GLU A O 1
#

Radius of gyration: 13.83 Å; Cα contacts (8 Å, |Δi|>4): 188; chains: 1; bounding box: 40×21×34 Å

Solvent-accessible surface area (backbone atoms only — not comparable to full-atom values): 5214 Å² total; per-residue (Å²): 136,84,82,80,68,71,40,80,44,78,50,72,45,48,52,60,36,71,46,72,37,58,76,63,27,31,42,29,69,77,44,41,29,40,33,43,84,81,86,61,73,45,80,49,68,66,84,82,49,76,76,70,43,47,45,68,36,68,54,68,39,62,78,72,58,79,73,54,72,77,43,94,45,74,78,65,39,32,37,42,37,35,27,42,33,36,73,108